Protein AF-A0AAV5E7M7-F1 (afdb_monomer)

Structure (mmCIF, N/CA/C/O backbone):
data_AF-A0AAV5E7M7-F1
#
_entry.id   AF-A0AAV5E7M7-F1
#
loop_
_atom_site.group_PDB
_atom_site.id
_atom_site.type_symbol
_atom_site.label_atom_id
_atom_site.label_alt_id
_atom_site.label_comp_id
_atom_site.label_asym_id
_atom_site.label_entity_id
_atom_site.label_seq_id
_atom_site.pdbx_PDB_ins_code
_atom_site.Cartn_x
_atom_site.Cartn_y
_atom_site.Cartn_z
_atom_site.occupancy
_atom_site.B_iso_or_equiv
_atom_site.auth_seq_id
_atom_site.auth_comp_id
_atom_site.auth_asym_id
_atom_site.auth_atom_id
_atom_site.pdbx_PDB_model_num
ATOM 1 N N . MET A 1 1 ? 5.451 8.374 5.160 1.00 52.97 1 MET A N 1
ATOM 2 C CA . MET A 1 1 ? 4.160 8.900 5.655 1.00 52.97 1 MET A CA 1
ATOM 3 C C . MET A 1 1 ? 3.034 8.078 5.036 1.00 52.97 1 MET A C 1
ATOM 5 O O . MET A 1 1 ? 2.741 8.263 3.866 1.00 52.97 1 MET A O 1
ATOM 9 N N . VAL A 1 2 ? 2.467 7.119 5.773 1.00 65.81 2 VAL A N 1
ATOM 10 C CA . VAL A 1 2 ? 1.446 6.181 5.249 1.00 65.81 2 VAL A CA 1
ATOM 11 C C . VAL A 1 2 ? 0.081 6.864 5.060 1.00 65.81 2 VAL A C 1
ATOM 13 O O . VAL A 1 2 ? -0.615 6.621 4.076 1.00 65.81 2 VAL A O 1
ATOM 16 N N . PHE A 1 3 ? -0.269 7.799 5.946 1.00 72.25 3 PHE A N 1
ATOM 17 C CA . PHE A 1 3 ? -1.588 8.442 5.971 1.00 72.25 3 PHE A CA 1
ATOM 18 C C . PHE A 1 3 ? -1.939 9.254 4.719 1.00 72.25 3 PHE A C 1
ATOM 20 O O . PHE A 1 3 ? -3.098 9.258 4.314 1.00 72.25 3 PHE A O 1
ATOM 27 N N . GLY A 1 4 ? -0.955 9.892 4.072 1.00 80.00 4 GLY A N 1
ATOM 28 C CA . GLY A 1 4 ? -1.201 10.756 2.909 1.00 80.00 4 GLY A CA 1
ATOM 29 C C . GLY A 1 4 ? -1.764 10.021 1.686 1.00 80.00 4 GLY A C 1
ATOM 30 O O . GLY A 1 4 ? -2.392 10.643 0.839 1.00 80.00 4 GLY A O 1
ATOM 31 N N . GLN A 1 5 ? -1.567 8.702 1.603 1.00 85.88 5 GLN A N 1
ATOM 32 C CA . GLN A 1 5 ? -2.056 7.869 0.497 1.00 85.88 5 GLN A CA 1
ATOM 33 C C . GLN A 1 5 ? -3.267 7.026 0.916 1.00 85.88 5 GLN A C 1
ATOM 35 O O . GLN A 1 5 ? -4.219 6.890 0.152 1.00 85.88 5 GLN A O 1
ATOM 40 N N . VAL A 1 6 ? -3.252 6.495 2.143 1.00 91.44 6 VAL A N 1
ATOM 41 C CA . VAL A 1 6 ? -4.303 5.601 2.653 1.00 91.44 6 VAL A CA 1
ATOM 42 C C . VAL A 1 6 ? -5.604 6.347 2.937 1.00 91.44 6 VAL A C 1
ATOM 44 O O . VAL A 1 6 ? -6.663 5.891 2.519 1.00 91.44 6 VAL A O 1
ATOM 47 N N . GLY A 1 7 ? -5.531 7.507 3.596 1.00 92.00 7 GLY A N 1
ATOM 48 C CA . GLY A 1 7 ? -6.704 8.313 3.948 1.00 92.00 7 GLY A CA 1
ATOM 49 C C . GLY A 1 7 ? -7.604 8.648 2.751 1.00 92.00 7 GLY A C 1
ATOM 50 O O . GLY A 1 7 ? -8.778 8.275 2.771 1.00 92.00 7 GLY A O 1
ATOM 51 N N . PRO A 1 8 ? -7.087 9.287 1.680 1.00 93.88 8 PRO A N 1
ATOM 52 C CA . PRO A 1 8 ? -7.909 9.601 0.513 1.00 93.88 8 PRO A CA 1
ATOM 53 C C . PRO A 1 8 ? -8.390 8.348 -0.229 1.00 93.88 8 PRO A C 1
ATOM 55 O O . PRO A 1 8 ? -9.498 8.351 -0.754 1.00 93.88 8 PRO A O 1
ATOM 58 N N . ALA A 1 9 ? -7.605 7.264 -0.261 1.00 94.44 9 ALA A N 1
ATOM 59 C CA . ALA A 1 9 ? -8.035 6.021 -0.899 1.00 94.44 9 ALA A CA 1
ATOM 60 C C . ALA A 1 9 ? -9.263 5.418 -0.197 1.00 94.44 9 ALA A C 1
ATOM 62 O O . ALA A 1 9 ? -10.247 5.105 -0.865 1.00 94.44 9 ALA A O 1
ATOM 63 N N . LEU A 1 10 ? -9.233 5.329 1.135 1.00 94.06 10 LEU A N 1
ATOM 64 C CA . LEU A 1 10 ? -10.364 4.839 1.927 1.00 94.06 10 LEU A CA 1
ATOM 65 C C . LEU A 1 10 ? -11.580 5.766 1.809 1.00 94.06 10 LEU A C 1
ATOM 67 O O . LEU A 1 10 ? -12.698 5.284 1.652 1.00 94.06 10 LEU A O 1
ATOM 71 N N . ALA A 1 11 ? -11.373 7.088 1.805 1.00 94.06 11 ALA A N 1
ATOM 72 C CA . ALA A 1 11 ? -12.454 8.059 1.616 1.00 94.06 11 ALA A CA 1
ATOM 73 C C . ALA A 1 11 ? -13.147 7.924 0.246 1.00 94.06 11 ALA A C 1
ATOM 75 O O . ALA A 1 11 ? -14.351 8.139 0.138 1.00 94.06 11 ALA A O 1
ATOM 76 N N . CYS A 1 12 ? -12.410 7.526 -0.796 1.00 95.44 12 CYS A N 1
ATOM 77 C CA . CYS A 1 12 ? -12.964 7.216 -2.116 1.00 95.44 12 CYS A CA 1
ATOM 78 C C . CYS A 1 12 ? -13.592 5.812 -2.217 1.00 95.44 12 CYS A C 1
ATOM 80 O O . CYS A 1 12 ? -14.004 5.420 -3.307 1.00 95.44 12 CYS A O 1
ATOM 82 N N . GLY A 1 13 ? -13.645 5.042 -1.125 1.00 95.25 13 GLY A N 1
ATOM 83 C CA . GLY A 1 13 ? -14.180 3.678 -1.112 1.00 95.25 13 GLY A CA 1
ATOM 84 C C . GLY A 1 13 ? -13.244 2.624 -1.711 1.00 95.25 13 GLY A C 1
ATOM 85 O O . GLY A 1 13 ? -13.683 1.514 -2.008 1.00 95.25 13 GLY A O 1
ATOM 86 N N . CYS A 1 14 ? -11.960 2.939 -1.907 1.00 96.56 14 CYS A N 1
ATOM 87 C CA . CYS A 1 14 ? -10.973 1.956 -2.345 1.00 96.56 14 CYS A CA 1
ATOM 88 C C . CYS A 1 14 ? -10.527 1.080 -1.171 1.00 96.56 14 CYS A C 1
ATOM 90 O O . CYS A 1 14 ? -10.352 1.563 -0.054 1.00 96.56 14 CYS A O 1
ATOM 92 N N . THR A 1 15 ? -10.227 -0.187 -1.453 1.00 96.81 15 THR A N 1
ATOM 93 C CA . THR A 1 15 ? -9.449 -1.034 -0.546 1.00 96.81 15 THR A CA 1
ATOM 94 C C . THR A 1 15 ? -7.954 -0.814 -0.776 1.00 96.81 15 THR A C 1
ATOM 96 O O . THR A 1 15 ? -7.517 -0.483 -1.883 1.00 96.81 15 THR A O 1
ATOM 99 N N . VAL A 1 16 ? -7.153 -0.957 0.281 1.00 96.38 16 VAL A N 1
ATOM 100 C CA . VAL A 1 16 ? -5.725 -0.633 0.258 1.00 96.38 16 VAL A CA 1
ATOM 101 C C . VAL A 1 16 ? -4.901 -1.776 0.837 1.00 96.38 16 VAL A C 1
ATOM 103 O O . VAL A 1 16 ? -5.207 -2.317 1.901 1.00 96.38 16 VAL A O 1
ATOM 106 N N 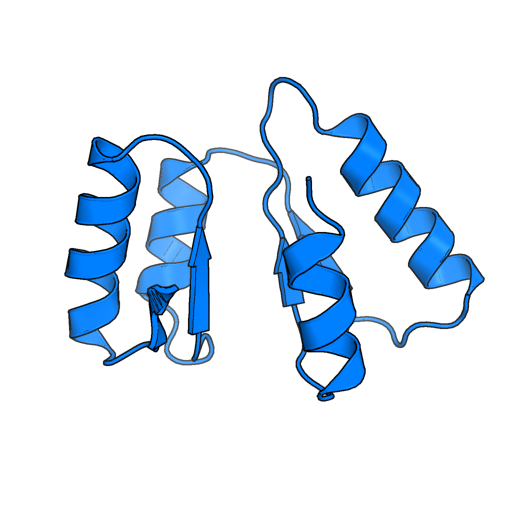. VAL A 1 17 ? -3.811 -2.099 0.144 1.00 96.62 17 VAL A N 1
ATOM 107 C CA . VAL A 1 17 ? -2.713 -2.919 0.659 1.00 96.62 17 VAL A CA 1
ATOM 108 C C . VAL A 1 17 ? -1.493 -2.017 0.800 1.00 96.62 17 VAL A C 1
ATOM 110 O O . VAL A 1 17 ? -1.058 -1.398 -0.169 1.00 96.62 17 VAL A O 1
ATOM 113 N N . VAL A 1 18 ? -0.953 -1.918 2.010 1.00 95.31 18 VAL A N 1
ATOM 114 C CA . VAL A 1 18 ? 0.196 -1.073 2.339 1.00 95.31 18 VAL A CA 1
ATOM 115 C C . VAL A 1 18 ? 1.358 -1.948 2.768 1.00 95.31 18 VAL A C 1
ATOM 117 O O . VAL A 1 18 ? 1.243 -2.706 3.728 1.00 95.31 18 VAL A O 1
ATOM 120 N N . LYS A 1 19 ? 2.509 -1.769 2.120 1.00 94.94 19 LYS A N 1
ATOM 121 C CA . LYS A 1 19 ? 3.788 -2.293 2.602 1.00 94.94 19 LYS A CA 1
ATOM 122 C C . LYS A 1 19 ? 4.670 -1.134 3.086 1.00 94.94 19 LYS A C 1
ATOM 124 O O . LYS A 1 19 ? 5.206 -0.402 2.253 1.00 94.94 19 LYS A O 1
ATOM 129 N N . PRO A 1 20 ? 4.804 -0.915 4.407 1.00 94.31 20 PRO A N 1
ATOM 130 C CA . PRO A 1 20 ? 5.651 0.144 4.945 1.00 94.31 20 PRO A CA 1
ATOM 131 C C . PRO A 1 20 ? 7.140 -0.216 4.826 1.00 94.31 20 PRO A C 1
ATOM 133 O O . PRO A 1 20 ? 7.504 -1.356 4.535 1.00 94.31 20 PRO A O 1
ATOM 136 N N . SER A 1 21 ? 8.010 0.768 5.062 1.00 92.69 21 SER A N 1
ATOM 137 C CA . SER A 1 21 ? 9.457 0.538 5.140 1.00 92.69 21 SER A CA 1
ATOM 138 C C . SER A 1 21 ? 9.794 -0.404 6.296 1.00 92.69 21 SER A C 1
ATOM 140 O O . SER A 1 21 ? 9.255 -0.260 7.393 1.00 92.69 21 SER A O 1
ATOM 142 N N . GLU A 1 22 ? 10.730 -1.320 6.068 1.00 90.25 22 GLU A N 1
ATOM 143 C CA . GLU A 1 22 ? 11.255 -2.229 7.094 1.00 90.25 22 GLU A CA 1
ATOM 144 C C . GLU A 1 22 ? 11.995 -1.505 8.225 1.00 90.25 22 GLU A C 1
ATOM 146 O O . GLU A 1 22 ? 12.029 -1.994 9.349 1.00 90.25 22 GLU A O 1
ATOM 151 N N . PHE A 1 23 ? 12.511 -0.302 7.959 1.00 92.31 23 PHE A N 1
ATOM 152 C CA . PHE A 1 23 ? 13.182 0.518 8.968 1.00 92.31 23 PHE A CA 1
ATOM 153 C C . PHE A 1 23 ? 12.210 1.251 9.898 1.00 92.3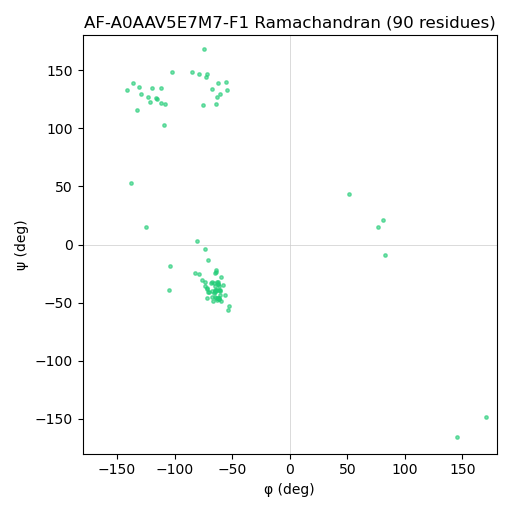1 23 PHE A C 1
ATOM 155 O O . PHE A 1 23 ? 12.576 1.614 11.012 1.00 92.31 23 PHE A O 1
ATOM 162 N N . THR A 1 24 ? 10.981 1.515 9.444 1.00 92.25 24 THR A N 1
ATOM 163 C CA . THR A 1 24 ? 9.998 2.321 10.188 1.00 92.25 24 THR A CA 1
ATOM 164 C C . THR A 1 24 ? 8.570 1.749 10.138 1.00 92.25 24 THR A C 1
ATOM 166 O O . THR A 1 24 ? 7.626 2.471 9.809 1.00 92.25 24 THR A O 1
ATOM 169 N N . PRO A 1 25 ? 8.352 0.464 10.484 1.00 92.94 25 PRO A N 1
ATOM 170 C CA . PRO A 1 25 ? 7.045 -0.171 10.314 1.00 92.94 25 PRO A CA 1
ATOM 171 C C . PRO A 1 25 ? 6.053 0.127 11.444 1.00 92.94 25 PRO A C 1
ATOM 173 O O . PRO A 1 25 ? 4.844 0.068 11.230 1.00 92.94 25 PRO A O 1
ATOM 176 N N . LEU A 1 26 ? 6.541 0.456 12.646 1.00 94.56 26 LEU A N 1
ATOM 177 C CA . LEU A 1 26 ? 5.719 0.496 13.862 1.00 94.56 26 LEU A CA 1
ATOM 178 C C . LEU A 1 26 ? 4.572 1.509 13.782 1.00 94.56 26 LEU A C 1
ATOM 180 O O . LEU A 1 26 ? 3.457 1.210 14.195 1.00 94.56 26 LEU A O 1
ATOM 184 N N . THR A 1 27 ? 4.807 2.680 13.190 1.00 92.50 27 THR A N 1
ATOM 185 C CA . THR A 1 27 ? 3.757 3.693 13.009 1.00 92.50 27 THR A CA 1
ATOM 186 C C . THR A 1 27 ? 2.674 3.250 12.029 1.00 92.50 27 THR A C 1
ATOM 188 O O . THR A 1 27 ? 1.518 3.618 12.207 1.00 92.50 27 THR A O 1
ATOM 191 N N . ALA A 1 28 ? 3.010 2.448 11.015 1.00 93.19 28 ALA A N 1
ATOM 192 C CA . ALA A 1 28 ? 2.023 1.898 10.088 1.00 93.19 28 ALA A CA 1
ATOM 193 C C . ALA A 1 28 ? 1.165 0.810 10.750 1.00 93.19 28 ALA A C 1
ATOM 195 O O . ALA A 1 28 ? -0.041 0.760 10.523 1.00 93.19 28 ALA A O 1
ATOM 196 N N . LEU A 1 29 ? 1.778 -0.025 11.593 1.00 94.19 29 LEU A N 1
ATOM 197 C CA . LEU A 1 29 ? 1.071 -1.052 12.359 1.00 94.19 29 LEU A CA 1
ATOM 198 C C . LEU A 1 29 ? 0.139 -0.431 13.406 1.00 94.19 29 LEU A C 1
ATOM 200 O O . LEU A 1 29 ? -1.027 -0.803 13.470 1.00 94.19 29 LEU A O 1
ATOM 204 N N . ALA A 1 30 ? 0.607 0.574 14.152 1.00 94.44 30 ALA A N 1
ATOM 205 C CA . ALA A 1 30 ? -0.234 1.313 15.094 1.00 94.44 30 ALA A CA 1
ATOM 206 C C . ALA A 1 30 ? -1.416 2.004 14.391 1.00 94.44 30 ALA A C 1
ATOM 208 O O . ALA A 1 30 ? -2.535 1.997 14.893 1.00 94.44 30 ALA A O 1
ATOM 209 N N . ALA A 1 31 ? -1.196 2.561 13.196 1.00 92.25 31 ALA A N 1
ATOM 210 C CA . ALA A 1 31 ? -2.269 3.144 12.393 1.00 92.25 31 ALA A CA 1
ATOM 211 C C . ALA A 1 31 ? -3.323 2.110 11.964 1.00 92.25 31 ALA A C 1
ATOM 213 O O . ALA A 1 31 ? -4.510 2.423 11.947 1.00 92.25 31 ALA A O 1
ATOM 214 N N . ALA A 1 32 ? -2.897 0.894 11.613 1.00 93.56 32 ALA A N 1
ATOM 215 C CA . ALA A 1 32 ? -3.808 -0.191 11.262 1.00 93.56 32 ALA A CA 1
ATOM 216 C C . ALA A 1 32 ? -4.633 -0.657 12.467 1.00 93.56 32 ALA A C 1
ATOM 218 O O . ALA A 1 32 ? -5.832 -0.876 12.325 1.00 93.56 32 ALA A O 1
ATOM 219 N N . ASP A 1 33 ? -4.020 -0.738 13.649 1.00 95.00 33 ASP A N 1
ATOM 220 C CA . ASP A 1 33 ? -4.730 -1.064 14.889 1.00 95.00 33 ASP A CA 1
ATOM 221 C C . ASP A 1 33 ? -5.798 -0.008 15.222 1.00 95.00 33 ASP A C 1
ATOM 223 O O . ASP A 1 33 ? -6.965 -0.332 15.436 1.00 95.00 33 ASP A O 1
ATOM 227 N N . LEU A 1 34 ? -5.443 1.277 15.129 1.00 94.56 34 LEU A N 1
ATOM 228 C CA . LEU A 1 34 ? -6.398 2.376 15.299 1.00 94.56 34 LEU A CA 1
ATOM 229 C C . LEU A 1 34 ? -7.520 2.355 14.250 1.00 94.56 34 LEU A C 1
ATOM 231 O O . LEU A 1 34 ? -8.660 2.681 14.570 1.00 94.56 34 LEU A O 1
ATOM 235 N N . ALA A 1 35 ? -7.230 1.962 13.008 1.00 94.19 35 ALA A N 1
ATOM 236 C CA . ALA A 1 35 ? -8.245 1.819 11.966 1.00 94.19 35 ALA A CA 1
ATOM 237 C C . ALA A 1 35 ? -9.259 0.709 12.292 1.00 94.19 35 ALA A C 1
ATOM 239 O O . ALA A 1 35 ? -10.457 0.897 12.075 1.00 94.19 35 ALA A O 1
ATOM 240 N N . LEU A 1 36 ? -8.801 -0.416 12.850 1.00 93.94 36 LEU A N 1
ATOM 241 C CA . LEU A 1 36 ? -9.686 -1.481 13.326 1.00 93.94 36 LEU A CA 1
ATOM 242 C C . LEU A 1 36 ? -10.568 -0.988 14.479 1.00 93.94 36 LEU A C 1
ATOM 244 O O . LEU A 1 36 ? -11.780 -1.185 14.446 1.00 93.94 36 LEU A O 1
ATOM 248 N N . GLN A 1 37 ? -9.984 -0.283 15.454 1.00 96.50 37 GLN A N 1
ATOM 249 C CA . GLN A 1 37 ? -10.731 0.312 16.569 1.00 96.50 37 GLN A CA 1
ATOM 250 C C . GLN A 1 37 ? -11.756 1.359 16.101 1.00 96.50 37 GLN A C 1
ATOM 252 O O . GLN A 1 37 ? -12.839 1.464 16.671 1.00 96.50 37 GLN A O 1
ATOM 257 N N . ALA A 1 38 ? -11.447 2.105 15.036 1.00 95.50 38 ALA A N 1
ATOM 258 C CA . ALA A 1 38 ? -12.350 3.076 14.419 1.00 95.50 38 ALA A CA 1
ATOM 259 C C . ALA A 1 38 ? -13.492 2.435 13.604 1.00 95.50 38 ALA A C 1
ATOM 261 O O . ALA A 1 38 ? -14.346 3.153 13.085 1.00 95.50 38 ALA A O 1
ATOM 262 N N . GLY A 1 39 ? -13.518 1.105 13.469 1.00 95.88 39 GLY A N 1
ATOM 263 C CA . GLY A 1 39 ? -14.562 0.383 12.745 1.00 95.88 39 GLY A CA 1
ATOM 264 C C . GLY A 1 39 ? -14.381 0.369 11.227 1.00 95.88 39 GLY A C 1
ATOM 265 O O . GLY A 1 39 ? -15.353 0.145 10.503 1.00 95.88 39 GLY A O 1
ATOM 266 N N . ILE A 1 40 ? -13.162 0.595 10.716 1.00 95.50 40 ILE A N 1
ATOM 267 C CA . ILE A 1 40 ? -12.886 0.388 9.289 1.00 95.50 40 ILE A CA 1
ATOM 268 C C . ILE A 1 40 ? -13.146 -1.090 8.950 1.00 95.50 40 ILE A C 1
ATOM 270 O O . ILE A 1 40 ? -12.625 -1.965 9.648 1.00 95.50 40 ILE A O 1
ATOM 274 N N . PRO A 1 41 ? -13.928 -1.398 7.894 1.00 96.06 41 PRO A N 1
ATOM 275 C CA . PRO A 1 41 ? -14.265 -2.776 7.558 1.00 96.06 41 PRO A CA 1
ATOM 276 C C . PRO A 1 41 ? -13.026 -3.654 7.367 1.00 96.06 41 PRO A C 1
ATOM 278 O O . PRO A 1 41 ? -12.040 -3.239 6.748 1.00 96.06 41 PRO A O 1
ATOM 281 N N . ALA A 1 42 ? -13.094 -4.894 7.854 1.00 93.69 42 ALA A N 1
ATOM 282 C CA . ALA A 1 42 ? -12.029 -5.869 7.653 1.00 93.69 42 ALA A CA 1
ATOM 283 C C . ALA A 1 42 ? -11.719 -6.027 6.153 1.00 93.69 42 ALA A C 1
ATOM 285 O O . ALA A 1 42 ? -12.621 -6.139 5.323 1.00 93.69 42 ALA A O 1
ATOM 286 N N . GLY A 1 43 ? -10.433 -5.999 5.804 1.00 92.69 43 GLY A N 1
ATOM 287 C CA . GLY A 1 43 ? -9.972 -6.068 4.417 1.00 92.69 43 GLY A CA 1
ATOM 288 C C . GLY A 1 43 ? -9.977 -4.737 3.657 1.00 92.69 43 GLY A C 1
ATOM 289 O O . GLY A 1 43 ? -9.394 -4.676 2.574 1.00 92.69 43 GLY A O 1
ATOM 290 N N . ALA A 1 44 ? -10.553 -3.655 4.198 1.00 95.81 44 ALA A N 1
ATOM 29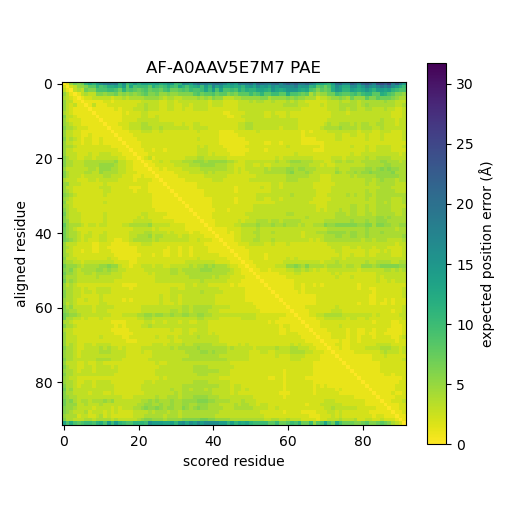1 C CA . ALA A 1 44 ? -10.467 -2.336 3.565 1.00 95.81 44 ALA A CA 1
ATOM 292 C C . ALA A 1 44 ? -9.059 -1.727 3.684 1.00 95.81 44 ALA A C 1
ATOM 294 O O . ALA A 1 44 ? -8.561 -1.140 2.724 1.00 95.81 44 ALA A O 1
ATOM 295 N N . LEU A 1 45 ? -8.387 -1.926 4.820 1.00 96.00 45 LEU A N 1
ATOM 296 C CA . LEU A 1 45 ? -6.975 -1.605 5.022 1.00 96.00 45 LEU A CA 1
ATOM 297 C C . LEU A 1 45 ? -6.215 -2.874 5.412 1.00 96.00 45 LEU A C 1
ATOM 299 O O . LEU A 1 45 ? -6.519 -3.496 6.424 1.00 96.00 45 LEU A O 1
ATOM 303 N N . ASN A 1 46 ? -5.197 -3.222 4.630 1.00 95.62 46 ASN A N 1
ATOM 304 C CA . ASN A 1 46 ? -4.319 -4.358 4.887 1.00 95.62 46 ASN A CA 1
ATOM 305 C C . ASN A 1 46 ? -2.879 -3.857 4.965 1.00 95.62 46 ASN A C 1
ATOM 307 O O . ASN A 1 46 ? -2.407 -3.197 4.039 1.00 95.62 46 ASN A O 1
ATOM 311 N N . VAL A 1 47 ? -2.171 -4.177 6.046 1.00 95.44 47 VAL A N 1
ATOM 312 C CA . VAL A 1 47 ? -0.743 -3.866 6.187 1.00 95.44 47 VAL A CA 1
ATOM 313 C C . VAL A 1 47 ? 0.051 -5.156 6.071 1.00 95.44 47 VAL A C 1
ATOM 315 O O . VAL A 1 47 ? -0.162 -6.085 6.844 1.00 95.44 47 VAL A O 1
ATOM 318 N N . VAL A 1 48 ? 0.958 -5.214 5.097 1.00 95.56 48 VAL A N 1
ATOM 319 C CA . VAL A 1 48 ? 1.769 -6.400 4.811 1.00 95.56 48 VAL A CA 1
ATOM 320 C C . VAL A 1 48 ? 3.238 -6.086 5.065 1.00 95.56 48 VAL A C 1
ATOM 322 O O . VAL A 1 48 ? 3.800 -5.136 4.517 1.00 95.56 48 VAL A O 1
ATOM 325 N N . MET A 1 49 ? 3.859 -6.911 5.900 1.00 94.94 49 MET A N 1
ATOM 326 C CA . MET A 1 49 ? 5.285 -6.876 6.210 1.00 94.94 49 MET A CA 1
ATOM 327 C C . MET A 1 49 ? 6.009 -7.987 5.450 1.00 94.94 49 MET A C 1
ATOM 329 O O . MET A 1 49 ? 5.440 -9.046 5.212 1.00 94.94 49 MET A O 1
ATOM 333 N N . GLY A 1 50 ? 7.268 -7.755 5.081 1.00 93.38 50 GLY A N 1
ATOM 334 C CA . GLY A 1 50 ? 8.080 -8.748 4.375 1.00 93.38 50 GLY A CA 1
ATOM 335 C C . GLY A 1 50 ? 9.030 -8.125 3.360 1.00 93.38 50 GLY A C 1
ATOM 336 O O . GLY A 1 50 ? 9.255 -6.910 3.370 1.00 93.38 50 GLY A O 1
ATOM 337 N N . ASN A 1 51 ? 9.575 -8.957 2.476 1.00 94.50 51 ASN A N 1
ATOM 338 C CA . ASN A 1 51 ? 10.533 -8.561 1.450 1.00 94.50 51 ASN A CA 1
ATOM 339 C C . ASN A 1 51 ? 9.907 -7.563 0.451 1.00 94.50 51 ASN A C 1
ATOM 341 O O . ASN A 1 51 ? 8.818 -7.784 -0.074 1.00 94.50 51 ASN A O 1
ATOM 345 N N . ALA A 1 52 ? 10.558 -6.414 0.228 1.00 93.56 52 ALA A N 1
ATOM 346 C CA . ALA A 1 52 ? 10.010 -5.363 -0.635 1.00 93.56 52 ALA A CA 1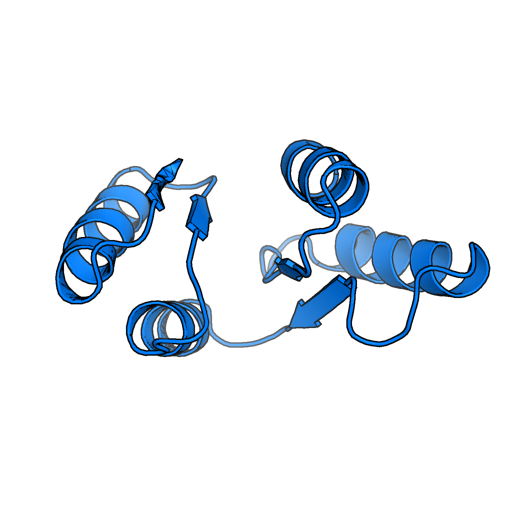
ATOM 347 C C . ALA A 1 52 ? 9.914 -5.769 -2.123 1.00 93.56 52 ALA A C 1
ATOM 349 O O . ALA A 1 52 ? 8.838 -5.568 -2.687 1.00 93.56 52 ALA A O 1
ATOM 350 N N . PRO A 1 53 ? 10.967 -6.333 -2.751 1.00 94.94 53 PRO A N 1
ATOM 351 C CA . PRO A 1 53 ? 10.882 -6.876 -4.106 1.00 94.94 53 PRO A CA 1
ATOM 352 C C . PRO A 1 53 ? 9.749 -7.883 -4.311 1.00 94.94 53 PRO A C 1
ATOM 354 O O . PRO A 1 53 ? 8.923 -7.661 -5.187 1.00 94.94 53 PRO A O 1
ATOM 357 N N . GLU A 1 54 ? 9.661 -8.923 -3.480 1.00 96.38 54 GLU A N 1
ATOM 358 C CA . GLU A 1 54 ? 8.673 -10.000 -3.655 1.00 96.38 54 GLU A CA 1
ATOM 359 C C . GLU A 1 54 ? 7.233 -9.485 -3.562 1.00 96.38 54 GLU A C 1
ATOM 361 O O . GLU A 1 54 ? 6.401 -9.776 -4.420 1.00 96.38 54 GLU A O 1
ATOM 366 N N . ILE A 1 55 ? 6.941 -8.655 -2.553 1.00 96.81 55 ILE A N 1
ATOM 367 C CA . ILE A 1 55 ? 5.613 -8.047 -2.398 1.00 96.81 55 ILE A CA 1
ATOM 368 C C . ILE A 1 55 ? 5.324 -7.095 -3.564 1.00 96.81 55 ILE A C 1
ATOM 370 O O . ILE A 1 55 ? 4.208 -7.067 -4.078 1.00 96.81 55 ILE A O 1
ATOM 374 N N . GLY A 1 56 ? 6.315 -6.309 -3.989 1.00 95.75 56 GLY A N 1
ATOM 375 C CA . GLY A 1 56 ? 6.175 -5.390 -5.116 1.00 95.75 56 GLY A CA 1
ATOM 376 C C . GLY A 1 56 ? 5.856 -6.119 -6.420 1.00 95.75 56 GLY A C 1
ATOM 377 O O . GLY A 1 56 ? 4.920 -5.731 -7.115 1.00 95.75 56 GLY A O 1
ATOM 378 N N . ASP A 1 57 ? 6.587 -7.190 -6.720 1.00 96.38 57 ASP A N 1
ATOM 379 C CA . ASP A 1 57 ? 6.406 -7.987 -7.932 1.00 96.38 57 ASP A CA 1
ATOM 380 C C . ASP A 1 57 ? 5.033 -8.699 -7.909 1.00 96.38 57 ASP A C 1
ATOM 382 O O . ASP A 1 57 ? 4.274 -8.593 -8.873 1.00 96.38 57 ASP A O 1
ATOM 386 N N . ALA A 1 58 ? 4.611 -9.253 -6.765 1.00 97.25 58 ALA A N 1
ATOM 387 C CA . ALA A 1 58 ? 3.269 -9.826 -6.606 1.00 97.25 58 ALA A CA 1
ATOM 388 C C . ALA A 1 58 ? 2.135 -8.798 -6.825 1.00 97.25 58 ALA A C 1
ATOM 390 O O . ALA A 1 58 ? 1.111 -9.098 -7.451 1.00 97.25 58 ALA A O 1
ATOM 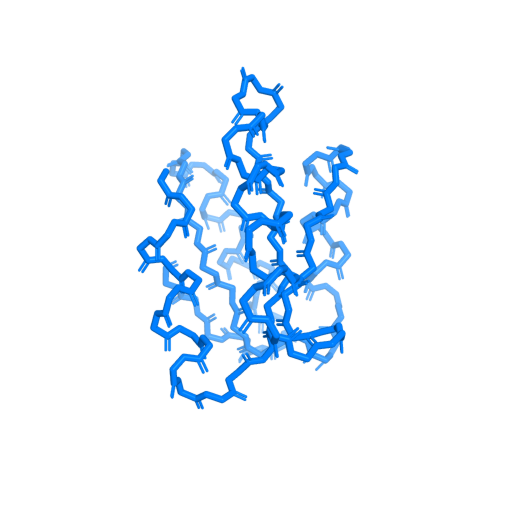391 N N . LEU A 1 59 ? 2.300 -7.560 -6.339 1.00 96.56 59 LEU A N 1
ATOM 392 C CA . LEU A 1 59 ? 1.331 -6.478 -6.566 1.00 96.56 59 LEU A CA 1
ATOM 393 C C . LEU A 1 59 ? 1.289 -6.029 -8.034 1.00 96.56 59 LEU A C 1
ATOM 395 O O . LEU A 1 59 ? 0.227 -5.632 -8.520 1.00 96.56 59 LEU A O 1
ATOM 399 N N . LEU A 1 60 ? 2.422 -6.082 -8.738 1.00 96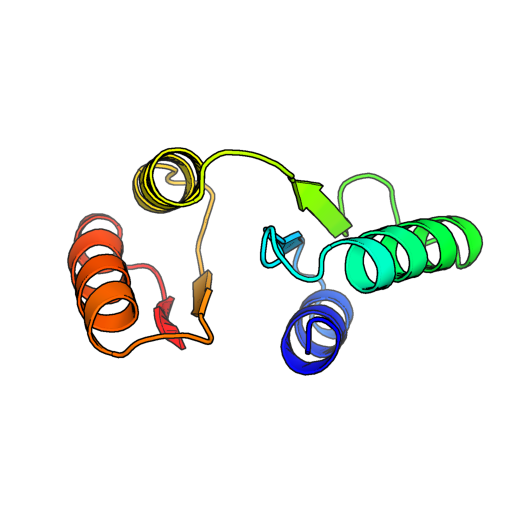.81 60 LEU A N 1
ATOM 400 C CA . LEU A 1 60 ? 2.518 -5.745 -10.159 1.00 96.81 60 LEU A CA 1
ATOM 401 C C . LEU A 1 60 ? 1.849 -6.802 -11.048 1.00 96.81 60 LEU A C 1
ATOM 403 O O . LEU A 1 60 ? 1.139 -6.441 -11.990 1.00 96.81 60 LEU A O 1
ATOM 407 N N . GLU A 1 61 ? 2.027 -8.083 -10.731 1.00 96.38 61 GLU A N 1
ATOM 408 C CA . GLU A 1 61 ? 1.457 -9.211 -11.479 1.00 96.38 61 GLU A CA 1
ATOM 409 C C . GLU A 1 61 ? -0.055 -9.367 -11.26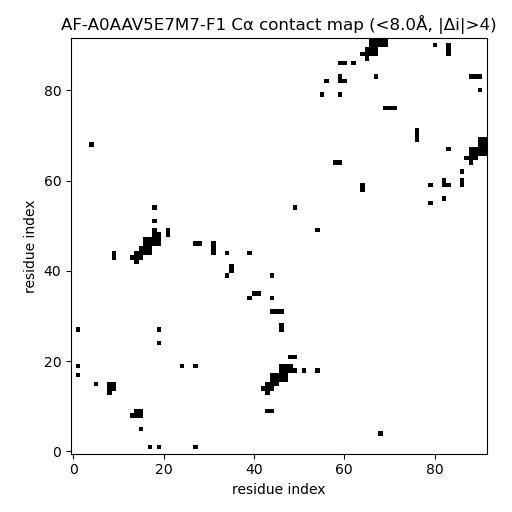0 1.00 96.38 61 GLU A C 1
ATOM 411 O O . GLU A 1 61 ? -0.792 -9.758 -12.168 1.00 96.38 61 GLU A O 1
ATOM 416 N N . SER A 1 62 ? -0.553 -9.016 -10.072 1.00 96.38 62 SER A N 1
ATOM 417 C CA . SER A 1 62 ? -1.966 -9.174 -9.722 1.00 96.38 62 SER A CA 1
ATOM 418 C C . SER A 1 62 ? -2.890 -8.313 -10.587 1.00 96.38 62 SER A C 1
ATOM 420 O O . SER A 1 62 ? -2.843 -7.085 -10.546 1.00 96.38 62 SER A O 1
ATOM 422 N N . THR A 1 63 ? -3.830 -8.926 -11.307 1.00 94.75 63 THR A N 1
ATOM 423 C CA . THR A 1 63 ? -4.850 -8.213 -12.105 1.00 94.75 63 THR A CA 1
ATOM 424 C C . THR A 1 63 ? -5.907 -7.496 -11.255 1.00 94.75 63 THR A C 1
ATOM 426 O O . THR A 1 63 ? -6.634 -6.642 -11.769 1.00 94.75 63 THR A O 1
ATOM 429 N N . GLN A 1 64 ? -5.971 -7.793 -9.952 1.00 96.00 64 GLN A N 1
ATOM 430 C CA . GLN A 1 64 ? -6.886 -7.149 -9.004 1.00 96.00 64 GLN A CA 1
ATOM 431 C C . GLN A 1 64 ? -6.413 -5.744 -8.608 1.00 96.00 64 GLN A C 1
ATOM 433 O O . GLN A 1 64 ? -7.230 -4.854 -8.372 1.00 96.00 64 GLN A O 1
ATOM 438 N N . VAL A 1 65 ? -5.098 -5.504 -8.585 1.00 97.19 65 VAL A N 1
ATOM 439 C CA . VAL A 1 65 ? -4.536 -4.188 -8.257 1.00 97.19 65 VAL A CA 1
ATOM 440 C C . VAL A 1 65 ? -4.720 -3.244 -9.446 1.00 97.19 65 VAL A C 1
ATOM 442 O O . VAL A 1 65 ? -4.212 -3.495 -10.539 1.00 97.19 65 VAL A O 1
ATOM 445 N N . ARG A 1 66 ? -5.433 -2.131 -9.243 1.00 96.81 66 ARG A N 1
ATOM 446 C CA . ARG A 1 66 ? -5.718 -1.133 -10.298 1.00 96.81 66 ARG A CA 1
ATOM 447 C C . ARG A 1 66 ? -4.884 0.144 -10.201 1.00 96.81 66 ARG A C 1
ATOM 449 O O . ARG A 1 66 ? -4.782 0.884 -11.181 1.00 96.81 66 ARG A O 1
ATOM 456 N N . LYS A 1 67 ? -4.292 0.410 -9.036 1.00 96.12 67 LYS A N 1
ATOM 457 C CA . LYS A 1 67 ? -3.450 1.579 -8.779 1.00 96.12 67 LYS A CA 1
ATOM 458 C C . LYS A 1 67 ? -2.270 1.186 -7.898 1.00 96.12 67 LYS A C 1
ATOM 460 O O . LYS A 1 67 ? -2.472 0.542 -6.874 1.00 96.12 67 LYS A O 1
ATOM 465 N N . ILE A 1 68 ? -1.073 1.615 -8.282 1.00 96.38 68 ILE A N 1
ATOM 466 C CA . ILE A 1 68 ? 0.120 1.595 -7.439 1.00 96.38 68 ILE A CA 1
ATOM 467 C C . ILE A 1 68 ? 0.489 3.037 -7.121 1.00 96.38 68 ILE A C 1
ATOM 469 O O . ILE A 1 68 ? 0.456 3.909 -7.985 1.00 96.38 68 ILE A O 1
ATOM 473 N N . THR A 1 69 ? 0.799 3.283 -5.857 1.00 95.12 69 THR A N 1
ATOM 474 C CA . THR A 1 69 ? 1.286 4.572 -5.383 1.00 95.12 69 THR A CA 1
ATOM 475 C C . THR A 1 69 ? 2.556 4.327 -4.584 1.00 95.12 69 THR A C 1
ATOM 477 O O . THR A 1 69 ? 2.593 3.412 -3.757 1.00 95.12 69 THR A O 1
ATOM 480 N N . PHE A 1 70 ? 3.628 5.052 -4.895 1.00 94.94 70 PHE A N 1
ATOM 481 C CA . PHE A 1 70 ? 4.951 4.752 -4.349 1.00 94.94 70 PHE A CA 1
ATOM 482 C C . PHE A 1 70 ? 5.687 6.009 -3.900 1.00 94.94 70 PHE A C 1
ATOM 484 O O . PHE A 1 70 ? 5.708 7.034 -4.570 1.00 94.94 70 PHE A O 1
ATOM 491 N N . THR A 1 71 ? 6.357 5.916 -2.754 1.00 92.00 71 T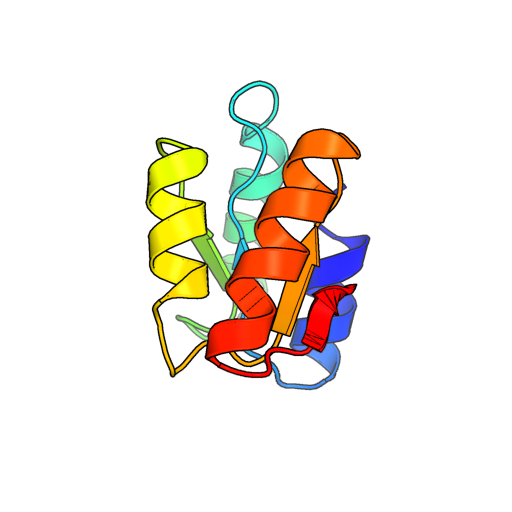HR A N 1
ATOM 492 C CA . THR A 1 71 ? 7.248 6.969 -2.266 1.00 92.00 71 THR A CA 1
ATOM 493 C C . THR A 1 71 ? 8.558 6.337 -1.830 1.00 92.00 71 THR A C 1
ATOM 495 O O . THR A 1 71 ? 8.589 5.544 -0.892 1.00 92.00 71 THR A O 1
ATOM 498 N N . GLY A 1 72 ? 9.642 6.691 -2.514 1.00 92.44 72 GLY A N 1
ATOM 499 C CA . GLY A 1 72 ? 10.964 6.128 -2.279 1.00 92.44 72 GLY A CA 1
ATOM 500 C C . GLY A 1 72 ? 11.945 6.554 -3.365 1.00 92.44 72 GLY A C 1
ATOM 501 O O . GLY A 1 72 ? 11.832 7.647 -3.915 1.00 92.44 72 GLY A O 1
ATOM 502 N N . SER A 1 73 ? 12.918 5.698 -3.677 1.00 95.19 73 SER A N 1
ATOM 503 C CA . SER A 1 73 ? 13.956 6.030 -4.654 1.00 95.19 73 SER A CA 1
ATOM 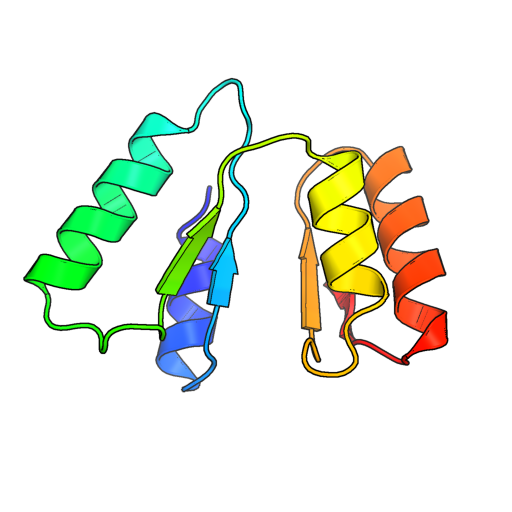504 C C . SER A 1 73 ? 13.427 6.050 -6.091 1.00 95.19 73 SER A C 1
ATOM 506 O O . SER A 1 73 ? 12.595 5.232 -6.491 1.00 95.19 73 SER A O 1
ATOM 508 N N . THR A 1 74 ? 13.985 6.938 -6.914 1.00 96.81 74 THR A N 1
ATOM 509 C CA . THR A 1 74 ? 13.654 7.036 -8.344 1.00 96.81 74 THR A CA 1
ATOM 510 C C . THR A 1 74 ? 13.910 5.726 -9.089 1.00 96.81 74 THR A C 1
ATOM 512 O O . THR A 1 74 ? 13.159 5.376 -9.996 1.00 96.81 74 THR A O 1
ATOM 515 N N . ALA A 1 75 ? 14.951 4.979 -8.707 1.00 96.56 75 ALA A N 1
ATOM 516 C CA . ALA A 1 75 ? 15.273 3.690 -9.316 1.00 96.56 75 ALA A CA 1
ATOM 517 C C . ALA A 1 75 ? 14.136 2.671 -9.128 1.00 96.56 75 ALA A C 1
ATOM 519 O O . ALA A 1 75 ? 13.704 2.042 -10.094 1.00 96.56 75 ALA A O 1
ATOM 520 N N . VAL A 1 76 ? 13.599 2.563 -7.909 1.00 96.12 76 VAL A N 1
ATOM 521 C CA . VAL A 1 76 ? 12.473 1.666 -7.616 1.00 96.12 76 VAL A CA 1
ATOM 522 C C . VAL A 1 76 ? 11.190 2.175 -8.271 1.00 96.12 76 VAL A C 1
ATOM 524 O O . VAL A 1 76 ? 10.472 1.388 -8.879 1.00 96.12 76 VAL A O 1
ATOM 527 N N . GLY A 1 77 ? 10.939 3.488 -8.243 1.00 96.44 77 GLY A N 1
ATOM 528 C CA . GLY A 1 77 ? 9.786 4.088 -8.921 1.00 96.44 77 GLY A CA 1
ATOM 529 C C . GLY A 1 77 ? 9.751 3.773 -10.422 1.00 96.44 77 GLY A C 1
ATOM 530 O O . GLY A 1 77 ? 8.715 3.362 -10.939 1.00 96.44 77 GLY A O 1
ATOM 531 N N . LYS A 1 78 ? 10.899 3.861 -11.112 1.00 96.81 78 LYS A N 1
ATOM 532 C CA . LYS A 1 78 ? 11.027 3.465 -12.526 1.00 96.81 78 LYS A CA 1
ATOM 533 C C . LYS A 1 78 ? 10.710 1.981 -12.743 1.00 96.81 78 LYS A C 1
ATOM 535 O O . LYS A 1 78 ? 9.980 1.665 -13.679 1.00 96.81 78 LYS A O 1
ATOM 540 N N . LYS A 1 79 ? 11.201 1.084 -11.873 1.00 95.94 79 LYS A N 1
ATOM 541 C CA . LYS A 1 79 ? 10.878 -0.357 -11.935 1.00 95.94 79 LYS A CA 1
ATOM 542 C C . LYS A 1 79 ? 9.369 -0.588 -11.788 1.00 95.94 79 LYS A C 1
ATOM 544 O O . LYS A 1 79 ? 8.776 -1.287 -12.605 1.00 95.94 79 LYS A O 1
ATOM 549 N N . LEU A 1 80 ? 8.745 0.025 -10.781 1.00 97.00 80 LEU A N 1
ATOM 550 C CA . LEU A 1 80 ? 7.311 -0.124 -10.513 1.00 97.00 80 LEU A CA 1
ATOM 551 C C . LEU A 1 80 ? 6.450 0.431 -11.651 1.00 97.00 80 LEU A C 1
ATOM 553 O O . LEU A 1 80 ? 5.450 -0.183 -12.022 1.00 97.00 80 LEU A O 1
ATOM 557 N N . MET A 1 81 ? 6.848 1.561 -12.239 1.00 97.00 81 MET A N 1
ATOM 558 C CA . MET A 1 81 ? 6.156 2.147 -13.385 1.00 97.00 81 MET A CA 1
ATOM 559 C C . MET A 1 81 ? 6.242 1.245 -14.620 1.00 97.00 81 MET A C 1
ATOM 561 O O . MET A 1 81 ? 5.222 1.001 -15.262 1.00 97.00 81 MET A O 1
ATOM 565 N N . ALA A 1 82 ? 7.427 0.701 -14.915 1.00 96.94 82 ALA A N 1
ATOM 566 C CA . ALA A 1 82 ? 7.616 -0.233 -16.022 1.00 96.94 82 ALA A CA 1
ATOM 567 C C . ALA A 1 82 ? 6.772 -1.506 -15.847 1.00 96.94 82 ALA A C 1
ATOM 569 O O . ALA A 1 82 ? 6.054 -1.894 -16.762 1.00 96.94 82 ALA A O 1
ATOM 570 N N . GLY A 1 83 ? 6.783 -2.117 -14.657 1.00 96.38 83 GLY A N 1
ATOM 571 C CA . GLY A 1 83 ? 5.970 -3.308 -14.383 1.00 96.38 83 GLY A CA 1
ATOM 572 C C . GLY A 1 83 ? 4.461 -3.035 -14.434 1.00 96.38 83 GLY A C 1
ATOM 573 O O . GLY A 1 83 ? 3.691 -3.865 -14.912 1.00 96.38 83 GLY A O 1
ATOM 574 N N . SER A 1 84 ? 4.029 -1.848 -13.997 1.00 97.25 84 SER A N 1
ATOM 575 C CA . SER A 1 84 ? 2.613 -1.453 -13.994 1.00 97.25 84 SER A CA 1
ATOM 576 C C . SER A 1 84 ? 2.028 -1.344 -15.403 1.00 97.25 84 SER A C 1
ATOM 578 O O . SER A 1 84 ? 0.819 -1.517 -15.573 1.00 97.25 84 SER A O 1
ATOM 580 N N . ALA A 1 85 ? 2.869 -1.101 -16.415 1.00 96.19 85 ALA A N 1
ATOM 581 C CA . ALA A 1 85 ? 2.451 -1.021 -17.811 1.00 96.19 85 ALA A CA 1
ATOM 582 C C . ALA A 1 85 ? 1.877 -2.349 -18.332 1.00 96.19 85 ALA A C 1
ATOM 584 O O . ALA A 1 85 ? 0.924 -2.325 -19.108 1.00 96.19 85 ALA A O 1
ATOM 585 N N . ASN A 1 86 ? 2.367 -3.495 -17.841 1.00 95.44 86 ASN A N 1
ATOM 586 C CA . ASN A 1 86 ? 1.926 -4.828 -18.280 1.00 95.44 86 ASN A CA 1
ATOM 587 C C . ASN A 1 86 ? 0.429 -5.078 -18.053 1.00 95.44 86 ASN A C 1
ATOM 589 O O . ASN A 1 86 ? -0.191 -5.861 -18.765 1.00 95.44 86 ASN A O 1
ATOM 593 N N . THR A 1 87 ? -0.161 -4.418 -17.056 1.00 95.06 87 THR A N 1
ATOM 594 C CA . THR A 1 87 ? -1.590 -4.537 -16.728 1.00 95.06 87 THR A CA 1
ATOM 595 C C . THR A 1 87 ? -2.299 -3.182 -16.710 1.00 95.06 87 THR A C 1
ATOM 597 O O . THR A 1 87 ? -3.416 -3.072 -16.202 1.00 95.06 87 THR A O 1
ATOM 600 N N . VAL A 1 88 ? -1.656 -2.151 -17.274 1.00 95.69 88 VAL A N 1
ATOM 601 C CA . VAL A 1 88 ? -2.167 -0.777 -17.392 1.00 95.69 88 VAL A CA 1
ATOM 602 C C . VAL A 1 88 ? -2.658 -0.221 -16.044 1.00 95.69 88 VAL A C 1
ATOM 604 O O . VAL A 1 88 ? -3.723 0.393 -15.937 1.00 95.69 88 VAL A O 1
ATOM 607 N N . LYS A 1 89 ? -1.894 -0.455 -14.968 1.00 96.56 89 LYS A N 1
ATOM 608 C CA . LYS A 1 89 ? -2.223 0.099 -13.646 1.00 96.56 89 LYS A CA 1
ATOM 609 C C . LYS A 1 89 ? -1.952 1.598 -13.630 1.00 96.56 89 LYS A C 1
ATOM 611 O O . LYS A 1 89 ? -0.963 2.068 -14.188 1.00 96.56 89 LYS A O 1
ATOM 616 N N . LYS A 1 90 ? -2.794 2.354 -12.924 1.00 95.31 90 LYS A N 1
ATOM 617 C CA . LYS A 1 90 ? -2.506 3.766 -12.635 1.00 95.31 90 LYS A CA 1
ATOM 618 C C . LYS A 1 90 ? -1.307 3.847 -11.687 1.00 95.31 90 LYS A C 1
ATOM 620 O O . LYS A 1 90 ? -1.294 3.139 -10.683 1.00 95.31 90 LYS A O 1
ATOM 625 N N . VAL A 1 91 ? -0.346 4.721 -11.976 1.00 92.88 91 VAL A N 1
ATOM 626 C CA . VAL A 1 91 ? 0.850 4.939 -11.144 1.00 92.88 91 VAL A CA 1
ATOM 627 C C . VAL A 1 91 ? 0.876 6.391 -10.672 1.00 92.88 91 VAL A C 1
ATOM 629 O O . VAL A 1 91 ? 0.605 7.283 -11.478 1.00 92.88 91 VAL A O 1
ATOM 632 N N . TYR A 1 92 ? 1.153 6.616 -9.385 1.00 80.75 92 TYR A N 1
ATOM 633 C CA . TYR A 1 92 ? 1.347 7.944 -8.789 1.00 80.75 92 TYR A CA 1
ATOM 634 C C . TYR A 1 92 ? 2.507 7.949 -7.788 1.00 80.75 92 TYR A C 1
ATOM 636 O O . TYR A 1 92 ? 2.650 6.950 -7.045 1.00 80.75 92 TYR A O 1
#

Secondary structure (DSSP, 8-state):
--HHHHHHHHHTT--EEE---TTS-HHHHHHHHHHHHTTPPTTTEEE--S-HHHHHHHHHH-TT--EE---S-HHHHHHHHHHHHTTT-EE-

pLDDT: mean 93.63, std 6.33, range [52.97, 97.25]

Mean predicted aligned error: 2.97 Å

Organism: NCBI:txid191504

Nearest PDB structures (foldseek):
  8of1-assembly1_A  TM=9.998E-01  e=4.163E-09  Physcomitrium patens
  3ek1-assembly1_C  TM=9.988E-01  e=2.602E-07  Brucella abortus 2308
  3jz4-assembly1_D  TM=9.943E-01  e=2.980E-07  Escherichia coli
  8c54-assembly1_D  TM=9.917E-01  e=3.197E-06  Rhizobium leguminosarum bv. trifolii SRDI565
  3i44-assembly1_A-2  TM=9.640E-01  e=1.520E-05  Bartonella henselae

Radius of gyration: 13.16 Å; Cα contacts (8 Å, |Δi|>4): 86; chains: 1; bounding box: 30×21×35 Å

Sequence (92 aa):
MVFGQVGPALACGCTVVVKPSEFTPLTALAAADLALQAGIPAGALNVVMGNAPEIGDALLESTQVRKITFTGSTAVGKKLMAGSANTVKKVY

Solvent-accessible surface area (backbone atoms only — not comparable to full-atom values): 5675 Å² total; per-residue (Å²): 126,69,60,83,60,49,52,62,38,48,75,71,71,42,66,44,80,43,69,66,54,89,91,62,42,66,67,58,53,52,49,51,53,53,39,52,75,72,63,54,58,89,72,39,69,39,81,54,85,77,63,64,68,63,54,50,52,53,55,44,69,38,86,83,54,59,66,51,75,72,87,79,57,68,70,58,52,52,52,52,52,60,46,22,57,82,70,68,33,47,74,86

InterPro domains:
  IPR015590 Aldehyde dehydrogenase domain [PF00171] (1-91)
  IPR016161 Aldehyde/histidinol dehydrogenase [SSF53720] (2-91)
  IPR016162 Aldehyde dehydrogenase, N-terminal [G3DSA:3.40.605.10] (1-92)
  IPR050740 Aldehyde Dehydrogenase Superfamily [PTHR43353] (1-91)

Foldseek 3Di:
DVCVPLVVCVVVVAADEDEDDPVDCVVVVVVVVVCVVVVPDPRSYHYDYDDPVVVLLVLLPDLVAQEDEDDDDPVVLVVSVVSNVVNVHHYD